Protein AF-A0AAN3SBP2-F1 (afdb_monomer_lite)

Radius of gyration: 31.15 Å; chains: 1; bounding box: 80×55×36 Å

Structure (mmCIF, N/CA/C/O backbone):
data_AF-A0AAN3SBP2-F1
#
_entry.id   AF-A0AAN3SBP2-F1
#
loop_
_atom_site.group_PDB
_atom_site.id
_atom_site.type_symbol
_atom_site.label_atom_id
_atom_site.label_alt_id
_atom_site.label_comp_id
_atom_site.label_asym_id
_atom_site.label_entity_id
_atom_site.label_seq_id
_atom_site.pdbx_PDB_ins_code
_atom_site.Cartn_x
_atom_site.Cartn_y
_atom_site.Cartn_z
_atom_site.occupancy
_atom_site.B_iso_or_equiv
_atom_site.auth_seq_id
_atom_site.auth_comp_id
_atom_site.auth_asym_id
_atom_site.auth_atom_id
_atom_site.pdbx_PDB_model_num
ATOM 1 N N . ARG A 1 1 ? -28.653 -39.835 -12.636 1.00 73.31 1 ARG A N 1
ATOM 2 C CA . ARG A 1 1 ? -28.259 -39.093 -11.407 1.00 73.31 1 ARG A CA 1
ATOM 3 C C . ARG A 1 1 ? -28.606 -37.607 -11.625 1.00 73.31 1 ARG A C 1
ATOM 5 O O . ARG A 1 1 ? -28.653 -37.222 -12.784 1.00 73.31 1 ARG A O 1
ATOM 12 N N . HIS A 1 2 ? -28.935 -36.842 -10.570 1.00 68.50 2 HIS A N 1
ATOM 13 C CA . HIS A 1 2 ? -29.654 -35.532 -10.532 1.00 68.50 2 HIS A CA 1
ATOM 14 C C . HIS A 1 2 ? -31.198 -35.602 -10.538 1.00 68.50 2 HIS A C 1
ATOM 16 O O . HIS A 1 2 ? -31.862 -35.043 -1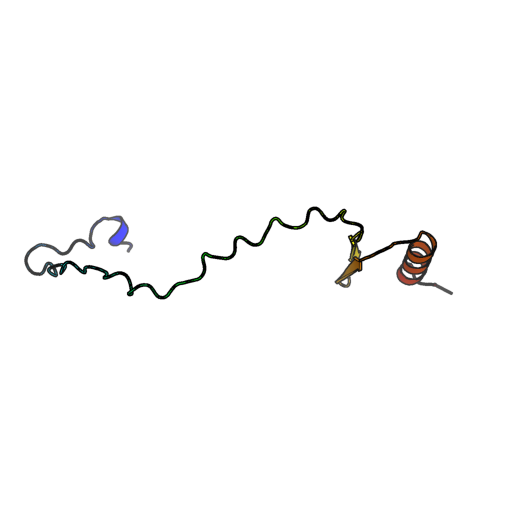1.406 1.00 68.50 2 HIS A O 1
ATOM 22 N N . GLN A 1 3 ? -31.790 -36.288 -9.556 1.00 71.25 3 GLN A N 1
ATOM 23 C CA . GLN A 1 3 ? -33.256 -36.385 -9.421 1.00 71.25 3 GLN A CA 1
ATOM 24 C C . GLN A 1 3 ? -33.920 -35.040 -9.054 1.00 71.25 3 GLN A C 1
ATOM 26 O O . GLN A 1 3 ? -35.036 -34.774 -9.492 1.00 71.25 3 GLN A O 1
ATOM 31 N N . TYR A 1 4 ? -33.197 -34.151 -8.359 1.00 68.00 4 TYR A N 1
ATOM 32 C CA . TYR A 1 4 ? -33.671 -32.816 -7.965 1.00 68.00 4 TYR A CA 1
ATOM 33 C C . TYR A 1 4 ? -33.919 -31.869 -9.144 1.00 68.00 4 TYR A C 1
ATOM 35 O O . TYR A 1 4 ? -34.904 -31.143 -9.143 1.00 68.00 4 TYR A O 1
ATOM 43 N N . ARG A 1 5 ? -33.089 -31.922 -10.197 1.00 73.81 5 ARG A N 1
ATOM 44 C CA . ARG A 1 5 ? -33.306 -31.130 -11.425 1.00 73.81 5 ARG A CA 1
ATOM 45 C C . ARG A 1 5 ? -34.497 -31.611 -12.248 1.00 73.81 5 ARG A C 1
ATOM 47 O O . ARG A 1 5 ? -34.992 -30.859 -13.074 1.00 73.81 5 ARG A O 1
ATOM 54 N N . LYS A 1 6 ? -34.936 -32.855 -12.045 1.00 73.31 6 LYS A N 1
ATOM 55 C CA . LYS A 1 6 ? -36.052 -33.461 -12.782 1.00 73.31 6 LYS A CA 1
ATOM 56 C C . LYS A 1 6 ? -37.371 -33.436 -12.001 1.00 73.31 6 LYS A C 1
ATOM 58 O O . LYS A 1 6 ? -38.291 -34.147 -12.380 1.00 73.31 6 LYS A O 1
ATOM 63 N N . GLY A 1 7 ? -37.446 -32.692 -10.892 1.00 66.06 7 GLY A N 1
ATOM 64 C CA . GLY A 1 7 ? -38.653 -32.616 -10.058 1.00 66.06 7 GLY A CA 1
ATOM 65 C C . GLY A 1 7 ? -38.993 -33.907 -9.299 1.00 66.06 7 GLY A C 1
ATOM 66 O O . GLY A 1 7 ? -40.031 -33.980 -8.654 1.00 66.06 7 GLY A O 1
ATOM 67 N N . GLY A 1 8 ? -38.113 -34.916 -9.317 1.00 64.12 8 GLY A N 1
ATOM 68 C CA . GLY A 1 8 ? -38.336 -36.221 -8.679 1.00 64.12 8 GLY A CA 1
ATOM 69 C C . GLY A 1 8 ? -38.114 -36.240 -7.163 1.00 64.12 8 GLY A C 1
ATOM 70 O O . GLY A 1 8 ? -38.013 -37.316 -6.587 1.00 64.12 8 GLY A O 1
ATOM 71 N N . LEU A 1 9 ? -37.969 -35.070 -6.531 1.00 65.94 9 LEU A N 1
ATOM 72 C CA . LEU A 1 9 ? -37.849 -34.928 -5.074 1.00 65.94 9 LEU A CA 1
ATOM 73 C C . LEU A 1 9 ? -39.165 -34.547 -4.391 1.00 65.94 9 LEU A C 1
ATOM 75 O O . LEU A 1 9 ? -39.195 -34.408 -3.171 1.00 65.94 9 LEU A O 1
ATOM 79 N N . LEU A 1 10 ? -40.241 -34.350 -5.153 1.00 66.81 10 LEU A N 1
ATOM 80 C CA . LEU A 1 10 ? -41.537 -34.047 -4.564 1.00 66.81 10 LEU A CA 1
ATOM 81 C C . LEU A 1 10 ? -42.086 -35.320 -3.896 1.00 66.81 10 LEU A C 1
ATOM 83 O O . LEU A 1 10 ? -42.200 -36.349 -4.568 1.00 66.81 10 LEU A O 1
ATOM 87 N N . PRO A 1 11 ? -42.404 -35.291 -2.590 1.00 62.97 11 PRO A N 1
ATOM 88 C CA . PRO A 1 11 ? -42.961 -36.451 -1.912 1.00 62.97 11 PRO A CA 1
ATOM 89 C C . PRO A 1 11 ? -44.323 -36.796 -2.530 1.00 62.97 11 PRO A C 1
ATOM 91 O O . PRO A 1 11 ? -45.266 -36.010 -2.465 1.00 62.97 11 PRO A O 1
ATOM 94 N N . SER A 1 12 ? -44.421 -37.973 -3.156 1.00 63.00 12 SER A N 1
ATOM 95 C CA . SER A 1 12 ? -45.678 -38.491 -3.704 1.00 63.00 12 SER A CA 1
ATOM 96 C C . SER A 1 12 ? -46.683 -38.707 -2.570 1.00 63.00 12 SER A C 1
ATOM 98 O O . SER A 1 12 ? -46.371 -39.331 -1.554 1.00 63.00 12 SER A O 1
ATOM 100 N N . GLY A 1 13 ? -47.887 -38.163 -2.743 1.00 62.00 13 GLY A N 1
ATOM 101 C CA . GLY A 1 13 ? -48.926 -38.066 -1.722 1.00 62.00 13 GLY A CA 1
ATOM 102 C C . GLY A 1 13 ? -49.247 -39.385 -1.015 1.00 62.00 13 GLY A C 1
ATOM 103 O O . GLY A 1 13 ? -49.775 -40.310 -1.622 1.00 62.00 13 GLY A O 1
ATOM 104 N N . LYS A 1 14 ? -48.916 -39.408 0.282 1.00 59.47 14 LYS A N 1
ATOM 105 C CA . LYS A 1 14 ? -49.567 -40.076 1.438 1.00 59.47 14 LYS A CA 1
ATOM 106 C C . LYS A 1 14 ? -48.729 -39.855 2.711 1.00 59.47 14 LYS A C 1
ATOM 108 O O . LYS A 1 14 ? -49.239 -39.986 3.814 1.00 59.47 14 LYS A O 1
ATOM 113 N N . ASN A 1 15 ? -47.460 -39.471 2.537 1.00 61.75 15 ASN A N 1
ATOM 114 C CA . ASN A 1 15 ? -46.506 -39.111 3.587 1.00 61.75 15 ASN A CA 1
ATOM 115 C C . ASN A 1 15 ? -45.916 -37.707 3.323 1.00 61.75 15 ASN A C 1
ATOM 117 O O . ASN A 1 15 ? -44.703 -37.519 3.298 1.00 61.75 15 ASN A O 1
ATOM 121 N N . MET A 1 16 ? -46.768 -36.717 3.020 1.00 64.00 16 MET A N 1
ATOM 122 C CA . MET A 1 16 ? -46.292 -35.332 2.984 1.00 64.00 16 MET A CA 1
ATOM 123 C C . MET A 1 16 ? -46.028 -34.909 4.433 1.00 64.00 16 MET A C 1
ATOM 125 O O . MET A 1 16 ? -46.966 -34.973 5.233 1.00 64.00 16 MET A O 1
ATOM 129 N N . PRO A 1 17 ? -44.804 -34.498 4.804 1.00 62.97 17 PRO A N 1
ATOM 130 C CA . PRO A 1 17 ? -44.597 -33.912 6.115 1.00 62.97 17 PRO A CA 1
ATOM 131 C C . PRO A 1 17 ? -45.458 -32.651 6.187 1.00 62.97 17 PRO A C 1
ATOM 133 O O . PRO A 1 17 ? -45.333 -31.755 5.350 1.00 62.97 17 PRO A O 1
ATOM 136 N N . ALA A 1 18 ? -46.380 -32.610 7.147 1.00 68.62 18 ALA A N 1
ATOM 137 C CA . ALA A 1 18 ? -47.141 -31.406 7.420 1.00 68.62 18 ALA A CA 1
ATOM 138 C C . ALA A 1 18 ? -46.144 -30.323 7.846 1.00 68.62 18 ALA A C 1
ATOM 140 O O . ALA A 1 18 ? -45.475 -30.456 8.871 1.00 68.62 18 ALA A O 1
ATOM 141 N N . LEU A 1 19 ? -45.999 -29.279 7.030 1.00 67.44 19 LEU A N 1
ATOM 142 C CA . LEU A 1 19 ? -45.197 -28.124 7.403 1.00 67.44 19 LEU A CA 1
ATOM 143 C C . LEU A 1 19 ? -45.971 -27.375 8.484 1.00 67.44 19 LEU A C 1
ATOM 145 O O . LEU A 1 19 ? -47.009 -26.774 8.211 1.00 67.44 19 LEU A O 1
ATOM 149 N N . LEU A 1 20 ? -45.493 -27.464 9.723 1.00 75.25 20 LEU A N 1
ATOM 150 C CA . LEU A 1 20 ? -46.038 -26.672 10.815 1.00 75.25 20 LEU A CA 1
ATOM 151 C C . LEU A 1 20 ? -45.643 -25.208 10.579 1.00 75.25 20 LEU A C 1
ATOM 153 O O . LEU A 1 20 ? -44.462 -24.943 10.335 1.00 75.25 20 LEU A O 1
ATOM 157 N N . PRO A 1 21 ? -46.590 -24.255 10.622 1.00 72.31 21 PRO A N 1
ATOM 158 C CA . PRO A 1 21 ? -46.247 -22.847 10.516 1.00 72.31 21 PRO A CA 1
ATOM 159 C C . PRO A 1 21 ? -45.368 -22.468 11.710 1.00 72.31 21 PRO A C 1
ATOM 161 O O . PRO A 1 21 ? -45.798 -22.529 12.860 1.00 72.31 21 PRO A O 1
ATOM 164 N N . VAL A 1 22 ? -44.118 -22.103 11.429 1.00 68.81 22 VAL A N 1
ATOM 165 C CA . VAL A 1 22 ? -43.201 -21.554 12.427 1.00 68.81 22 VAL A CA 1
ATOM 166 C C . VAL A 1 22 ? -43.323 -20.041 12.368 1.00 68.81 22 VAL A C 1
ATOM 168 O O . VAL A 1 22 ? -42.888 -19.407 11.407 1.00 68.81 22 VAL A O 1
ATOM 171 N N . THR A 1 23 ? -43.924 -19.461 13.399 1.00 76.06 23 THR A N 1
ATOM 172 C CA . THR A 1 23 ? -43.903 -18.016 13.609 1.00 76.06 23 THR A CA 1
ATOM 173 C C . THR A 1 23 ? -42.600 -17.672 14.321 1.00 76.06 23 THR A C 1
ATOM 175 O O . THR A 1 23 ? -42.377 -18.113 15.447 1.00 76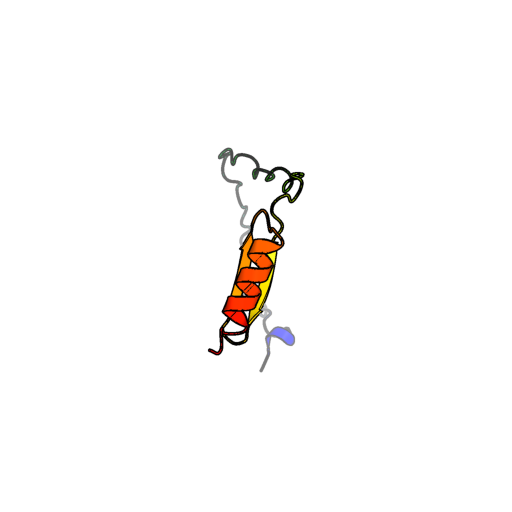.06 23 THR A O 1
ATOM 178 N N . LEU A 1 24 ? -41.717 -16.914 13.669 1.00 68.06 24 LEU A N 1
ATOM 179 C CA . LEU A 1 24 ? -40.534 -16.367 14.329 1.00 68.06 24 LEU A CA 1
ATOM 180 C C . LEU A 1 24 ? -40.979 -15.164 15.160 1.00 68.06 24 LEU A C 1
ATOM 182 O O . LEU A 1 24 ? -41.280 -14.105 14.610 1.00 68.06 24 LEU A O 1
ATOM 186 N N . THR A 1 25 ? -41.071 -15.334 16.476 1.00 69.81 25 THR A N 1
ATOM 187 C CA . THR A 1 25 ? -41.273 -14.203 17.383 1.00 69.81 25 THR A CA 1
ATOM 188 C C . THR A 1 25 ? -40.006 -13.347 17.336 1.00 69.81 25 THR A C 1
ATOM 190 O O . THR A 1 25 ? -38.931 -13.887 17.610 1.00 69.81 25 THR A O 1
ATOM 193 N N . PRO A 1 26 ? -40.077 -12.053 16.971 1.00 68.62 26 PRO A N 1
ATOM 194 C CA . PRO A 1 26 ? -38.921 -11.182 17.113 1.00 68.62 26 PRO A CA 1
ATOM 195 C C . PRO A 1 26 ? -38.513 -11.161 18.589 1.00 68.62 26 PRO A C 1
ATOM 197 O O . PRO A 1 26 ? -39.367 -11.092 19.476 1.00 68.62 26 PRO A O 1
ATOM 200 N N . GLU A 1 27 ? -37.212 -11.284 18.842 1.00 70.75 27 GLU A N 1
ATOM 201 C CA . GLU A 1 27 ? -36.644 -11.190 20.185 1.00 70.75 27 GLU A CA 1
ATOM 202 C C . GLU A 1 27 ? -37.101 -9.860 20.821 1.00 70.75 27 GLU A C 1
ATOM 204 O O . GLU A 1 27 ? -37.110 -8.836 20.127 1.00 70.75 27 GLU A O 1
ATOM 209 N N . PRO A 1 28 ? -37.558 -9.847 22.088 1.00 61.88 28 PRO A N 1
ATOM 210 C CA . PRO A 1 28 ? -38.015 -8.619 22.724 1.00 61.88 28 PRO A CA 1
ATOM 211 C C . PRO A 1 28 ? -36.855 -7.634 22.772 1.00 61.88 28 PRO A C 1
ATOM 213 O O . PRO A 1 28 ? -35.823 -7.996 23.320 1.00 61.88 28 PRO A O 1
ATOM 216 N N . ASP A 1 29 ? -37.063 -6.449 22.182 1.00 62.78 29 ASP A N 1
ATOM 217 C CA . ASP A 1 29 ? -36.201 -5.256 22.118 1.00 62.78 29 ASP A CA 1
AT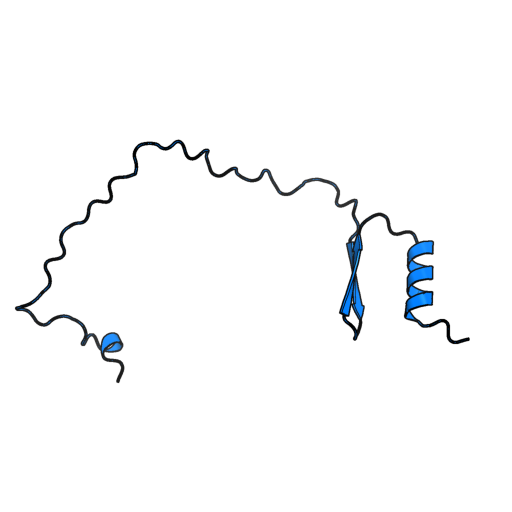OM 218 C C . ASP A 1 29 ? -34.963 -5.318 23.027 1.00 62.78 29 ASP A C 1
ATOM 220 O O . ASP A 1 29 ? -34.816 -4.589 24.007 1.00 62.78 29 ASP A O 1
ATOM 224 N N . ASN A 1 30 ? -34.017 -6.183 22.673 1.00 59.03 30 ASN A N 1
ATOM 225 C CA . ASN A 1 30 ? -32.639 -5.928 22.984 1.00 59.03 30 ASN A CA 1
ATOM 226 C C . ASN A 1 30 ? -32.343 -4.778 22.052 1.00 59.03 30 ASN A C 1
ATOM 228 O O . ASN A 1 30 ? -32.284 -4.980 20.840 1.00 59.03 30 ASN A O 1
ATOM 232 N N . LYS A 1 31 ? -32.280 -3.565 22.608 1.00 60.34 31 LYS A N 1
ATOM 233 C CA . LYS A 1 31 ? -31.762 -2.386 21.926 1.00 60.34 31 LYS A CA 1
ATOM 234 C C . LYS A 1 31 ? -30.389 -2.734 21.374 1.00 60.34 31 LYS A C 1
ATOM 236 O O . LYS A 1 31 ? -29.365 -2.477 21.999 1.00 60.34 31 LYS A O 1
ATOM 241 N N . ILE A 1 32 ? -30.379 -3.332 20.195 1.00 61.41 32 ILE A N 1
ATOM 242 C CA . ILE A 1 32 ? -29.247 -3.354 19.305 1.00 61.41 32 ILE A CA 1
ATOM 243 C C . ILE A 1 32 ? -29.077 -1.864 19.024 1.00 61.41 32 ILE A C 1
ATOM 245 O O . ILE A 1 32 ? -29.995 -1.261 18.450 1.00 61.41 32 ILE A O 1
ATOM 249 N N . PRO A 1 33 ? -27.999 -1.211 19.501 1.00 56.88 33 PRO A N 1
ATOM 250 C CA . PRO A 1 33 ? -27.726 0.121 19.006 1.00 56.88 33 PRO A CA 1
ATOM 251 C C . PRO A 1 33 ? -27.712 -0.028 17.491 1.00 56.88 33 PRO A C 1
ATOM 253 O O . PRO A 1 33 ? -27.105 -0.982 16.992 1.00 56.88 33 PRO A O 1
ATOM 256 N N . ALA A 1 34 ? -28.470 0.830 16.796 1.00 58.75 34 ALA A N 1
ATOM 257 C CA . ALA A 1 34 ? -28.511 0.860 15.338 1.00 58.75 34 ALA A CA 1
ATOM 258 C C . ALA A 1 34 ? -27.103 0.556 14.822 1.00 58.75 34 ALA A C 1
ATOM 260 O O . ALA A 1 34 ? -26.170 1.118 15.414 1.00 58.75 34 ALA A O 1
ATOM 261 N N . PRO A 1 35 ? -26.930 -0.341 13.821 1.00 55.44 35 PRO A N 1
ATOM 262 C CA . PRO A 1 35 ? -25.609 -0.627 13.286 1.00 55.44 35 PRO A CA 1
ATOM 263 C C . PRO A 1 35 ? -24.977 0.729 13.095 1.00 55.44 35 PRO A C 1
ATOM 265 O O . PRO A 1 35 ? -25.583 1.560 12.411 1.00 55.44 35 PRO A O 1
ATOM 268 N N . ALA A 1 36 ? -23.896 0.996 13.834 1.00 53.00 36 ALA A N 1
ATOM 269 C CA . ALA A 1 36 ? -23.211 2.256 13.709 1.00 53.00 36 ALA A CA 1
ATOM 270 C C . ALA A 1 36 ? -22.942 2.336 12.216 1.00 53.00 36 ALA A C 1
ATOM 272 O O . ALA A 1 36 ? -22.196 1.516 11.678 1.00 53.00 36 ALA A O 1
ATOM 273 N N . GLN A 1 37 ? -23.674 3.215 11.530 1.00 50.16 37 GLN A N 1
ATOM 274 C CA . GLN A 1 37 ? -23.258 3.681 10.235 1.00 50.16 37 GLN A CA 1
ATOM 275 C C . GLN A 1 37 ? -21.881 4.203 10.578 1.00 50.16 37 GLN A C 1
ATOM 277 O O . GLN A 1 37 ? -21.786 5.205 11.290 1.00 50.16 37 GLN A O 1
ATOM 282 N N . GLU A 1 38 ? -20.842 3.424 10.257 1.00 45.91 38 GLU A N 1
ATOM 283 C CA . GLU A 1 38 ? -19.489 3.931 10.328 1.00 45.91 38 GLU A CA 1
ATOM 284 C C . GLU A 1 38 ? -19.594 5.263 9.602 1.00 45.91 38 GLU A C 1
ATOM 286 O O . GLU A 1 38 ? -20.044 5.272 8.445 1.00 45.91 38 GLU A O 1
ATOM 291 N N . PRO A 1 39 ? -19.361 6.386 10.304 1.00 48.62 39 PRO A N 1
ATOM 292 C CA . PRO A 1 39 ? -19.393 7.660 9.643 1.00 48.62 39 PRO A CA 1
ATOM 293 C C . PRO A 1 39 ? -18.410 7.515 8.499 1.00 48.62 39 PRO A C 1
ATOM 295 O O . PRO A 1 39 ? -17.265 7.125 8.725 1.00 48.62 39 PRO A O 1
ATOM 298 N N . GLU A 1 40 ? -18.956 7.686 7.296 1.00 51.81 40 GLU A N 1
ATOM 299 C CA . GLU A 1 40 ? -18.307 8.212 6.113 1.00 51.81 40 GLU A CA 1
ATOM 300 C C . GLU A 1 40 ? -16.794 8.034 6.187 1.00 51.81 40 GLU A C 1
ATOM 302 O O . GLU A 1 40 ? -16.149 8.763 6.941 1.00 51.81 40 GLU A O 1
ATOM 307 N N . GLN A 1 41 ? -16.238 7.058 5.455 1.00 53.34 41 GLN A N 1
ATOM 308 C CA . GLN A 1 41 ? -14.793 6.918 5.293 1.00 53.34 41 GLN A CA 1
ATOM 309 C C . GLN A 1 41 ? -14.209 8.255 4.822 1.00 53.34 41 GLN A C 1
ATOM 311 O O . GLN A 1 41 ? -14.072 8.530 3.639 1.00 53.34 41 GLN A O 1
ATOM 316 N N . ILE A 1 42 ? -13.869 9.070 5.810 1.00 49.25 42 ILE A N 1
ATOM 317 C CA . ILE A 1 42 ? -12.686 9.866 5.927 1.00 49.25 42 ILE A CA 1
ATOM 318 C C . ILE A 1 42 ? -12.505 10.772 4.701 1.00 49.25 42 ILE A C 1
ATOM 320 O O . ILE A 1 42 ? -11.620 10.585 3.874 1.00 49.25 42 ILE A O 1
ATOM 324 N N . ASN A 1 43 ? -13.270 11.863 4.683 1.00 55.62 43 ASN A N 1
ATOM 325 C CA . ASN A 1 43 ? -12.845 13.148 4.118 1.00 55.62 43 ASN A CA 1
ATOM 326 C C . ASN A 1 43 ? -11.635 13.728 4.904 1.00 55.62 43 ASN A C 1
ATOM 328 O O . ASN A 1 43 ? -11.612 14.912 5.231 1.00 55.62 43 ASN A O 1
ATOM 332 N N . THR A 1 44 ? -10.615 12.923 5.247 1.00 56.06 44 THR A N 1
ATOM 333 C CA . THR A 1 44 ? -9.291 13.522 5.478 1.00 56.06 44 THR A CA 1
ATOM 334 C C . THR A 1 44 ? -8.630 13.645 4.119 1.00 56.06 44 THR A C 1
ATOM 336 O O . THR A 1 44 ? -8.715 12.701 3.326 1.00 56.06 44 THR A O 1
ATOM 339 N N . PRO A 1 45 ? -7.972 14.774 3.806 1.00 54.25 45 PRO A N 1
ATOM 340 C CA . PRO A 1 45 ? -7.007 14.749 2.724 1.00 54.25 45 PRO A CA 1
ATOM 341 C C . PRO A 1 45 ? -6.104 13.550 2.998 1.00 54.25 45 PRO A C 1
ATOM 343 O O . PRO A 1 45 ? -5.630 13.362 4.120 1.00 54.25 45 PRO A O 1
ATOM 346 N N . SER A 1 46 ? -5.955 12.681 2.003 1.00 57.75 46 SER A N 1
ATOM 347 C CA . SER A 1 46 ? -5.053 11.539 2.059 1.00 57.75 46 SER A CA 1
ATOM 348 C C . SER A 1 46 ? -3.608 12.060 2.087 1.00 57.75 46 SER A C 1
ATOM 350 O O . SER A 1 46 ? -2.838 11.835 1.161 1.00 57.75 46 SER A O 1
ATOM 352 N N . ASP A 1 47 ? -3.231 12.779 3.146 1.00 56.88 47 ASP A N 1
ATOM 353 C CA . ASP A 1 47 ? -1.896 13.321 3.404 1.00 56.88 47 ASP A CA 1
ATOM 354 C C . ASP A 1 47 ? -0.891 12.190 3.675 1.00 56.88 47 ASP A C 1
ATOM 356 O O . ASP A 1 47 ? 0.325 12.389 3.674 1.00 56.88 47 ASP A O 1
ATOM 360 N N . SER A 1 48 ? -1.381 10.960 3.851 1.00 63.69 48 SER A N 1
ATOM 361 C CA . SER A 1 48 ? -0.579 9.750 3.773 1.00 63.69 48 SER A CA 1
ATOM 362 C C . SER A 1 48 ? -0.514 9.260 2.326 1.00 63.69 48 SER A C 1
ATOM 364 O O . SER A 1 48 ? -1.229 8.331 1.945 1.00 63.69 48 SER A O 1
ATOM 366 N N . LEU A 1 49 ? 0.360 9.853 1.511 1.00 67.38 49 LEU A N 1
ATOM 367 C CA . LEU A 1 49 ? 0.762 9.222 0.254 1.00 67.38 49 LEU A CA 1
ATOM 368 C C . LEU A 1 49 ? 1.228 7.793 0.571 1.00 67.38 49 LEU A C 1
ATOM 370 O O . LEU A 1 49 ? 2.111 7.579 1.409 1.00 67.38 49 LEU A O 1
ATOM 374 N N . CYS A 1 50 ? 0.569 6.809 -0.039 1.00 75.56 50 CYS A N 1
ATOM 375 C CA . CYS A 1 50 ? 0.939 5.409 0.083 1.00 75.56 50 CYS A CA 1
ATOM 376 C C . CYS A 1 50 ? 1.581 4.982 -1.233 1.00 75.56 50 CYS A C 1
ATOM 378 O O . CYS A 1 50 ? 0.907 4.931 -2.259 1.00 75.56 50 CYS A O 1
ATOM 380 N N . CYS A 1 51 ? 2.884 4.711 -1.214 1.00 80.31 51 CYS A N 1
ATOM 381 C CA . CYS A 1 51 ? 3.584 4.160 -2.369 1.00 80.31 51 CYS A CA 1
ATOM 382 C C . CYS A 1 51 ? 3.781 2.668 -2.162 1.00 80.31 51 CYS A C 1
ATOM 384 O O . CYS A 1 51 ? 4.268 2.235 -1.120 1.00 80.31 51 CYS A O 1
ATOM 386 N N . GLU A 1 52 ? 3.410 1.890 -3.165 1.00 87.44 52 GLU A N 1
ATOM 387 C CA . GLU A 1 52 ? 3.605 0.452 -3.184 1.00 87.44 52 GLU A CA 1
ATOM 388 C C . GLU A 1 52 ? 4.589 0.104 -4.297 1.00 87.44 52 GLU A C 1
ATOM 390 O O . GLU A 1 52 ? 4.483 0.606 -5.415 1.00 87.44 52 GLU A O 1
ATOM 395 N N . LEU A 1 53 ? 5.573 -0.727 -3.971 1.00 85.81 53 LEU A N 1
ATOM 396 C CA . LEU A 1 53 ? 6.586 -1.197 -4.898 1.00 85.81 53 LEU A CA 1
ATOM 397 C C . LEU A 1 53 ? 6.586 -2.723 -4.897 1.00 85.81 53 LEU A C 1
ATOM 399 O O . LEU A 1 53 ? 6.889 -3.352 -3.884 1.00 85.81 53 LEU A O 1
ATOM 403 N N . VAL A 1 54 ? 6.258 -3.313 -6.043 1.00 90.06 54 VAL A N 1
ATOM 404 C CA . VAL A 1 54 ? 6.256 -4.765 -6.235 1.00 90.06 54 VAL A CA 1
ATOM 405 C C . VAL A 1 54 ? 7.650 -5.207 -6.673 1.00 90.06 54 VAL A C 1
ATOM 407 O O . VAL A 1 54 ? 8.147 -4.784 -7.715 1.00 90.06 54 VAL A O 1
ATOM 410 N N . LEU A 1 55 ? 8.285 -6.057 -5.870 1.00 85.00 55 LEU A N 1
ATOM 411 C CA . LEU A 1 55 ? 9.593 -6.654 -6.127 1.00 85.00 55 LEU A CA 1
ATOM 412 C C . LEU A 1 55 ? 9.434 -8.173 -6.316 1.00 85.00 55 LEU A C 1
ATOM 414 O O . LEU A 1 55 ? 8.490 -8.763 -5.788 1.00 85.00 55 LEU A O 1
ATOM 418 N N . PRO A 1 56 ? 10.377 -8.857 -6.991 1.00 87.62 56 PRO A N 1
ATOM 419 C CA . PRO A 1 56 ? 10.333 -10.316 -7.122 1.00 87.62 56 PRO A CA 1
ATOM 420 C C . PRO A 1 56 ? 10.278 -11.063 -5.775 1.00 87.62 56 PRO A C 1
ATOM 422 O O . PRO A 1 56 ? 9.709 -12.146 -5.697 1.00 87.62 56 PRO A O 1
ATOM 425 N N . ALA A 1 57 ? 10.847 -10.479 -4.712 1.00 87.94 57 ALA A N 1
ATOM 426 C CA . ALA A 1 57 ? 10.878 -11.049 -3.362 1.00 87.94 57 ALA A CA 1
ATOM 427 C C . ALA A 1 57 ? 9.646 -10.697 -2.500 1.00 87.94 57 ALA A C 1
ATOM 429 O O . ALA A 1 57 ? 9.522 -11.194 -1.383 1.00 87.94 57 ALA A O 1
ATOM 430 N N . GLY A 1 58 ? 8.751 -9.828 -2.979 1.00 90.62 58 GLY A N 1
ATOM 431 C CA . GLY A 1 58 ? 7.592 -9.368 -2.217 1.00 90.62 58 GLY A CA 1
ATOM 432 C C . GLY A 1 58 ? 7.207 -7.923 -2.515 1.00 90.62 58 GLY A C 1
ATOM 433 O O . GLY A 1 58 ? 7.734 -7.287 -3.420 1.00 90.62 58 GLY A O 1
ATOM 434 N N . THR A 1 59 ? 6.269 -7.387 -1.741 1.00 91.06 59 THR A N 1
ATOM 435 C CA . THR A 1 59 ? 5.747 -6.028 -1.938 1.00 91.06 59 THR A CA 1
ATOM 436 C C . THR A 1 59 ? 6.181 -5.116 -0.797 1.00 91.06 59 THR A C 1
ATOM 438 O O . THR A 1 59 ? 5.971 -5.434 0.372 1.00 91.06 59 THR A O 1
ATOM 441 N N . LEU A 1 60 ? 6.773 -3.972 -1.134 1.00 87.00 60 LEU A N 1
ATOM 442 C CA . LEU A 1 60 ? 7.170 -2.931 -0.192 1.00 87.00 60 LEU A CA 1
ATOM 443 C C . LEU A 1 60 ? 6.113 -1.821 -0.178 1.00 87.00 60 LEU A C 1
ATOM 445 O O . LEU A 1 60 ? 5.875 -1.180 -1.198 1.00 87.00 60 LEU A O 1
ATOM 449 N N . ARG A 1 61 ? 5.506 -1.564 0.986 1.00 89.19 61 ARG A N 1
ATOM 450 C CA . ARG A 1 61 ? 4.492 -0.514 1.172 1.00 89.19 61 ARG A CA 1
ATOM 451 C C . ARG A 1 61 ? 5.029 0.608 2.051 1.00 89.19 61 ARG A C 1
ATOM 453 O O . ARG A 1 61 ? 5.364 0.391 3.212 1.00 89.19 61 ARG A O 1
ATOM 460 N N . LEU A 1 62 ? 5.073 1.813 1.502 1.00 87.06 62 LEU A N 1
ATOM 461 C CA . LEU A 1 62 ? 5.508 3.036 2.166 1.00 87.06 62 LEU A CA 1
ATOM 462 C C . LEU A 1 62 ? 4.280 3.889 2.478 1.00 87.06 62 LEU A C 1
ATOM 464 O O . LEU A 1 62 ? 3.399 4.034 1.632 1.00 87.06 62 LEU A O 1
ATOM 468 N N . LYS A 1 63 ? 4.214 4.449 3.686 1.00 87.50 63 LYS A N 1
ATOM 469 C CA . LYS A 1 63 ? 3.135 5.340 4.129 1.00 87.50 63 LYS A CA 1
ATOM 470 C C . LYS A 1 63 ? 3.720 6.612 4.727 1.00 87.50 63 LYS A C 1
ATOM 472 O O . LYS A 1 63 ? 4.708 6.549 5.454 1.00 87.50 63 LYS A O 1
ATOM 477 N N . GLY A 1 64 ? 3.056 7.736 4.482 1.00 85.56 64 GLY A N 1
ATOM 478 C CA . GLY A 1 64 ? 3.400 9.029 5.073 1.00 85.56 64 GLY A CA 1
ATOM 479 C C . GLY A 1 64 ? 4.136 9.943 4.098 1.00 85.56 64 GLY A C 1
ATOM 480 O O . GLY A 1 64 ? 4.079 9.761 2.883 1.00 85.56 64 GLY A O 1
ATOM 481 N N . LYS A 1 65 ? 4.814 10.965 4.630 1.00 84.56 65 LYS A N 1
ATOM 482 C CA . LYS A 1 65 ? 5.483 11.981 3.813 1.00 84.56 65 LYS A CA 1
ATOM 483 C C . LYS A 1 65 ? 6.708 11.395 3.111 1.00 84.56 65 LYS A C 1
ATOM 485 O O . LYS A 1 65 ? 7.730 11.131 3.740 1.00 84.56 65 LYS A O 1
ATOM 490 N N . LEU A 1 66 ? 6.623 11.259 1.793 1.00 82.75 66 LEU A N 1
ATOM 491 C CA . LEU A 1 66 ? 7.740 10.847 0.951 1.00 82.75 66 LEU A CA 1
ATOM 492 C C . LEU A 1 66 ? 8.505 12.073 0.464 1.00 82.75 66 LEU A C 1
ATOM 494 O O . LEU A 1 66 ? 7.949 12.946 -0.200 1.00 82.75 66 LEU A O 1
ATOM 498 N N . THR A 1 67 ? 9.790 12.144 0.802 1.00 88.06 67 THR A N 1
ATOM 499 C CA . THR A 1 67 ? 10.689 13.180 0.285 1.00 88.06 67 THR A CA 1
ATOM 500 C C . THR A 1 67 ? 11.544 12.618 -0.853 1.00 88.06 67 THR A C 1
ATOM 502 O O . THR A 1 67 ? 11.837 11.417 -0.866 1.00 88.06 67 THR A O 1
ATOM 505 N N . PRO A 1 68 ? 12.009 13.465 -1.790 1.00 88.81 68 PRO A N 1
ATOM 506 C CA . PRO A 1 68 ? 12.906 13.027 -2.859 1.00 88.81 68 PRO A CA 1
ATOM 507 C C . PRO A 1 68 ? 14.171 12.333 -2.336 1.00 88.81 68 PRO A C 1
ATOM 509 O O . PRO A 1 68 ? 14.605 11.340 -2.910 1.00 88.81 68 PRO A O 1
ATOM 512 N N . ALA A 1 69 ? 14.725 12.808 -1.216 1.00 91.19 69 ALA A N 1
ATOM 513 C CA . ALA A 1 69 ? 15.898 12.207 -0.583 1.00 91.19 69 ALA A CA 1
ATOM 514 C C . ALA A 1 69 ? 15.634 10.764 -0.117 1.00 91.19 69 ALA A C 1
ATOM 516 O O . ALA A 1 69 ? 16.450 9.879 -0.354 1.00 91.19 69 ALA A O 1
ATOM 517 N N . LEU A 1 70 ? 14.469 10.510 0.490 1.00 88.06 70 LEU A N 1
ATOM 518 C CA . LEU A 1 70 ? 14.069 9.175 0.944 1.00 88.06 70 LEU A CA 1
ATOM 519 C C . LEU A 1 70 ? 13.914 8.208 -0.236 1.00 88.06 70 LEU A C 1
ATOM 521 O O . LEU A 1 70 ? 14.429 7.094 -0.192 1.00 88.06 70 LEU A O 1
ATOM 525 N N . LEU A 1 71 ? 13.269 8.659 -1.316 1.00 86.88 71 LEU A N 1
ATOM 526 C CA . LEU A 1 71 ? 13.118 7.870 -2.541 1.00 86.88 71 LEU A CA 1
ATOM 527 C C . LEU A 1 71 ? 14.473 7.551 -3.186 1.00 86.88 71 LEU A C 1
ATOM 529 O O . LEU A 1 71 ? 14.709 6.413 -3.583 1.00 86.88 71 LEU A O 1
ATOM 533 N N . GLN A 1 72 ? 15.387 8.521 -3.253 1.00 89.69 72 GLN A N 1
ATOM 534 C CA . GLN A 1 72 ? 16.732 8.305 -3.794 1.00 89.69 72 GLN A CA 1
ATOM 535 C C . GLN A 1 72 ? 17.535 7.285 -2.982 1.00 89.69 72 GLN A C 1
ATOM 537 O O . GLN A 1 72 ? 18.217 6.443 -3.569 1.00 89.69 72 GLN A O 1
ATOM 542 N N . THR A 1 73 ? 17.448 7.335 -1.651 1.00 89.06 73 THR A N 1
ATOM 543 C CA . THR A 1 73 ? 18.075 6.337 -0.777 1.00 89.06 73 THR A CA 1
ATOM 544 C C . THR A 1 73 ? 17.489 4.954 -1.027 1.00 89.06 73 THR A C 1
ATOM 546 O O . THR A 1 73 ? 18.241 4.022 -1.282 1.00 89.06 73 THR A O 1
ATOM 549 N N . LEU A 1 74 ? 16.160 4.823 -1.059 1.00 86.94 74 LEU A N 1
ATOM 550 C CA . LEU A 1 74 ? 15.497 3.545 -1.337 1.00 86.94 74 LEU A CA 1
ATOM 551 C C . LEU A 1 74 ? 15.926 2.952 -2.684 1.00 86.94 74 LEU A C 1
ATOM 553 O O . LEU A 1 74 ? 16.244 1.771 -2.765 1.00 86.94 74 LEU A O 1
ATOM 557 N N . ILE A 1 75 ? 15.995 3.774 -3.734 1.00 86.56 75 ILE A N 1
ATOM 558 C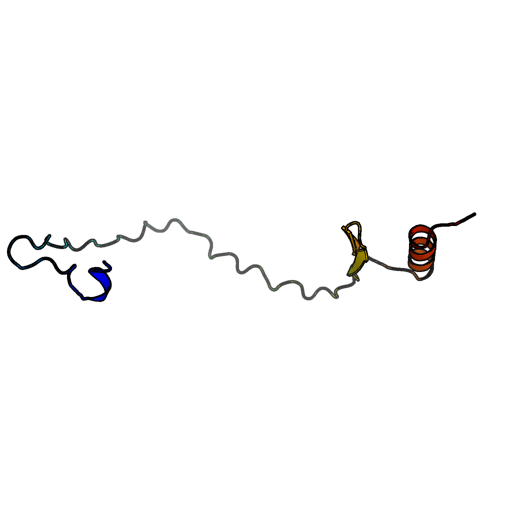 CA . ILE A 1 75 ? 16.458 3.337 -5.057 1.00 86.56 75 ILE A CA 1
ATOM 559 C C . ILE A 1 75 ? 17.913 2.859 -5.000 1.00 86.56 75 ILE A C 1
ATOM 561 O O . ILE A 1 75 ? 18.248 1.871 -5.647 1.00 86.56 75 ILE A O 1
ATOM 565 N N . ARG A 1 76 ? 18.786 3.537 -4.245 1.00 88.88 76 ARG A N 1
ATOM 566 C CA . ARG A 1 76 ? 20.194 3.140 -4.087 1.00 88.88 76 ARG A CA 1
ATOM 567 C C . ARG A 1 76 ? 20.323 1.776 -3.416 1.00 88.88 76 ARG A C 1
ATOM 569 O O . ARG A 1 76 ? 21.059 0.941 -3.930 1.00 88.88 76 ARG A O 1
ATOM 576 N N . GLU A 1 77 ? 19.590 1.561 -2.327 1.00 87.56 77 GLU A N 1
ATOM 577 C CA . GLU A 1 77 ? 19.583 0.292 -1.595 1.00 87.56 77 GLU A CA 1
ATOM 578 C C . GLU A 1 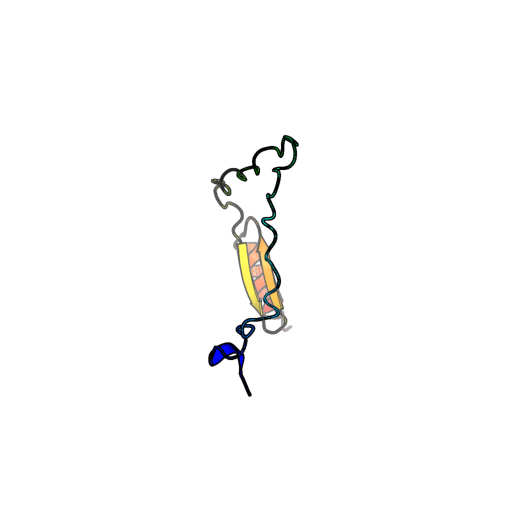77 ? 19.048 -0.849 -2.470 1.00 87.56 77 GLU A C 1
ATOM 580 O O . GLU A 1 77 ? 19.682 -1.893 -2.592 1.00 87.56 77 GLU A O 1
ATOM 585 N N . ILE A 1 78 ? 17.917 -0.630 -3.154 1.00 83.56 78 ILE A N 1
ATOM 586 C CA . ILE A 1 78 ? 17.276 -1.651 -4.001 1.00 83.56 78 ILE A CA 1
ATOM 587 C C . ILE A 1 78 ? 18.115 -1.977 -5.235 1.00 83.56 78 ILE A C 1
ATOM 589 O O . ILE A 1 78 ? 18.185 -3.134 -5.643 1.00 83.56 78 ILE A O 1
ATOM 593 N N . LYS A 1 79 ? 18.767 -0.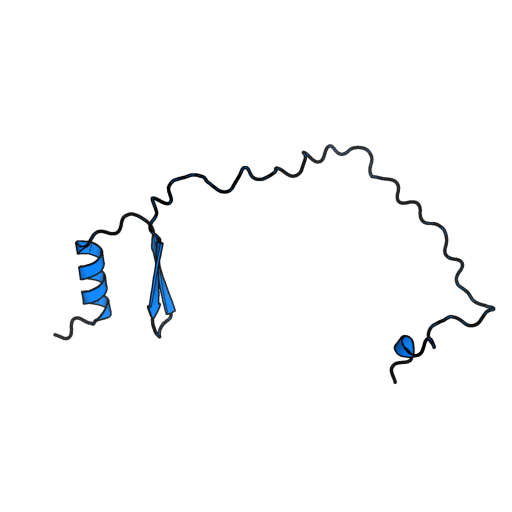977 -5.839 1.00 84.56 79 LYS A N 1
ATOM 594 C CA . LYS A 1 79 ? 19.662 -1.196 -6.982 1.00 84.56 79 LYS A CA 1
ATOM 595 C C . LYS A 1 79 ? 20.883 -2.042 -6.598 1.00 84.56 79 LYS A C 1
ATOM 597 O O . LYS A 1 79 ? 21.567 -2.537 -7.488 1.00 84.56 79 LYS A O 1
ATOM 602 N N . GLY A 1 80 ? 21.126 -2.223 -5.299 1.00 75.31 80 GLY A N 1
ATOM 603 C CA . GLY A 1 80 ? 22.360 -2.758 -4.772 1.00 75.31 80 GLY A CA 1
ATOM 604 C C . GLY A 1 80 ? 23.454 -1.726 -4.997 1.00 75.31 80 GLY A C 1
ATOM 605 O O . GLY A 1 80 ? 23.799 -1.382 -6.129 1.00 75.31 80 GLY A O 1
ATOM 606 N N . SER A 1 81 ? 24.036 -1.216 -3.923 1.00 60.66 81 SER A N 1
ATOM 607 C CA . SER A 1 81 ? 25.395 -0.692 -3.975 1.00 60.66 81 SER A CA 1
ATOM 608 C C . SER A 1 81 ? 26.320 -1.853 -4.350 1.00 60.66 81 SER A C 1
ATOM 610 O O . SER A 1 81 ? 26.931 -2.490 -3.500 1.00 60.66 81 SER A O 1
ATOM 612 N N . SER A 1 82 ? 26.382 -2.158 -5.648 1.00 60.22 82 SER A N 1
ATOM 613 C CA . SER A 1 82 ? 27.500 -2.891 -6.217 1.00 60.22 82 SER A CA 1
ATOM 614 C C . SER A 1 82 ? 28.706 -1.988 -6.024 1.00 60.22 82 SER A C 1
ATOM 616 O O . SER A 1 82 ? 28.806 -0.932 -6.654 1.00 60.22 82 SER A O 1
ATOM 618 N N . HIS A 1 83 ? 29.530 -2.358 -5.053 1.00 56.78 83 HIS A N 1
ATOM 619 C CA . HIS A 1 83 ? 30.869 -1.821 -4.901 1.00 56.78 83 HIS A CA 1
ATOM 620 C C . HIS A 1 83 ? 31.728 -2.188 -6.122 1.00 56.78 83 HIS A C 1
ATOM 622 O O . HIS A 1 83 ? 31.382 -3.180 -6.809 1.00 56.78 83 HIS A O 1
#

Secondary structure (DSSP, 8-state):
--TGGGTTTS--TT----------PPPP------------S--S---S-EEEEEETTEEEEEES---HHHHHHHHHHHT----

Organism: NCBI:txid679202

pLDDT: mean 71.46, std 13.14, range [45.91, 91.19]

Sequence (83 aa):
RHQYRKGGLLPSGKNMPALLPVTLTPEPDNKIPAPAQEPEQINTPSDSLCCELVLPAGTLRLKGKLTPALLQTLIREIKGSSH

Foldseek 3Di:
DCCVVVVNPPPDPDPDPPPDDDDDDPDPPPPPPDPPPVPDPDPPPQQFDWDWDQDPVGIDIGTHDDDPVNVVVVCDVVVDPPD